Protein AF-A0A7R8ZWS3-F1 (afdb_monomer)

Structure (mmCIF, N/CA/C/O backbone):
data_AF-A0A7R8ZWS3-F1
#
_entry.id   AF-A0A7R8ZWS3-F1
#
loop_
_atom_site.group_PDB
_atom_site.id
_atom_site.type_symbol
_atom_site.label_atom_id
_atom_site.label_alt_id
_atom_site.label_comp_id
_atom_site.label_asym_id
_atom_site.label_entity_id
_atom_site.label_seq_id
_atom_site.pdbx_PDB_ins_code
_atom_site.Cartn_x
_atom_site.Cartn_y
_atom_site.Cartn_z
_atom_site.occupancy
_atom_site.B_iso_or_equiv
_atom_site.auth_seq_id
_atom_site.auth_comp_id
_atom_site.auth_asym_id
_atom_site.auth_atom_id
_atom_site.pdbx_PDB_model_num
ATOM 1 N N . MET A 1 1 ? 0.368 11.973 -21.668 1.00 50.09 1 MET A N 1
ATOM 2 C CA . MET A 1 1 ? 0.189 11.637 -20.238 1.00 50.09 1 MET A CA 1
ATOM 3 C C . MET A 1 1 ? -1.098 10.841 -20.102 1.00 50.09 1 MET A C 1
ATOM 5 O O . MET A 1 1 ? -2.027 11.146 -20.844 1.00 50.09 1 MET A O 1
ATOM 9 N N . PRO A 1 2 ? -1.171 9.817 -19.239 1.00 58.19 2 PRO A N 1
ATOM 10 C CA . PRO A 1 2 ? -2.436 9.137 -18.980 1.00 58.19 2 PRO A CA 1
ATOM 11 C C . PRO A 1 2 ? -3.452 10.160 -18.465 1.00 58.19 2 PRO A C 1
ATOM 13 O O . PRO A 1 2 ? -3.129 10.958 -17.585 1.00 58.19 2 PRO A O 1
ATOM 16 N N . ASN A 1 3 ? -4.660 10.167 -19.027 1.00 71.62 3 ASN A N 1
ATOM 17 C CA . ASN A 1 3 ? -5.718 11.053 -18.556 1.00 71.62 3 ASN A CA 1
ATOM 18 C C . ASN A 1 3 ? -6.319 10.487 -17.262 1.00 71.62 3 ASN A C 1
ATOM 20 O O . ASN A 1 3 ? -7.278 9.711 -17.294 1.00 71.62 3 ASN A O 1
ATOM 24 N N . TYR A 1 4 ? -5.689 10.823 -16.136 1.00 75.44 4 TYR A N 1
ATOM 25 C CA . TYR A 1 4 ? -6.196 10.490 -14.810 1.00 75.44 4 TYR A CA 1
ATOM 26 C C . TYR A 1 4 ? -7.281 11.460 -14.355 1.00 75.44 4 TYR A C 1
ATOM 28 O O . TYR A 1 4 ? -8.230 11.008 -13.728 1.00 75.44 4 TYR A O 1
ATOM 36 N N . GLN A 1 5 ? -7.167 12.749 -14.697 1.00 66.38 5 GLN A N 1
ATOM 37 C CA . GLN A 1 5 ? -8.027 13.821 -14.182 1.00 66.38 5 GLN A CA 1
ATOM 38 C C . GLN A 1 5 ? -9.518 13.533 -14.394 1.00 66.38 5 GLN A C 1
ATOM 40 O O . GLN A 1 5 ? -10.285 13.621 -13.442 1.00 66.38 5 GLN A O 1
ATOM 45 N N . ASP A 1 6 ? -9.905 13.055 -15.578 1.00 76.12 6 ASP A N 1
ATOM 46 C CA . ASP A 1 6 ? -11.312 12.754 -15.887 1.00 76.12 6 ASP A CA 1
ATOM 47 C C . ASP A 1 6 ? -11.820 11.433 -15.272 1.00 76.12 6 ASP A C 1
ATOM 49 O O . ASP A 1 6 ? -12.979 11.057 -15.447 1.00 76.12 6 ASP A O 1
ATOM 53 N N . LYS A 1 7 ? -10.949 10.679 -14.588 1.00 84.69 7 LYS A N 1
ATOM 54 C CA . LYS A 1 7 ? -11.241 9.343 -14.039 1.00 84.69 7 LYS A CA 1
ATOM 55 C C . LYS A 1 7 ? -11.056 9.239 -12.524 1.00 84.69 7 LYS A C 1
ATOM 57 O O . LYS A 1 7 ? -11.367 8.182 -11.965 1.00 84.69 7 LYS A O 1
ATOM 62 N N . ILE A 1 8 ? -10.558 10.294 -11.871 1.00 92.44 8 ILE A N 1
ATOM 63 C CA . ILE A 1 8 ? -10.482 10.368 -10.409 1.00 92.44 8 ILE A CA 1
ATOM 64 C C . ILE A 1 8 ? -11.905 10.426 -9.846 1.00 92.44 8 ILE A C 1
ATOM 66 O O . ILE A 1 8 ? -12.720 11.230 -10.289 1.00 92.44 8 ILE A O 1
ATOM 70 N N . GLN A 1 9 ? -12.207 9.567 -8.873 1.00 94.75 9 GLN A N 1
ATOM 71 C CA . GLN A 1 9 ? -13.517 9.546 -8.207 1.00 94.75 9 GLN A CA 1
ATOM 72 C C . GLN A 1 9 ? -13.499 10.282 -6.868 1.00 94.75 9 GLN A C 1
ATOM 74 O O . GLN A 1 9 ? -14.518 10.835 -6.464 1.00 94.75 9 GLN A O 1
ATOM 79 N N . VAL A 1 10 ? -12.355 10.284 -6.181 1.00 97.00 10 VAL A N 1
ATOM 80 C CA . VAL A 1 10 ? -12.172 10.951 -4.893 1.00 97.00 10 VAL A CA 1
ATOM 81 C C . VAL A 1 10 ? -11.035 11.954 -5.014 1.00 97.00 10 VAL A C 1
ATOM 83 O O . VAL A 1 10 ? -9.883 11.581 -5.263 1.00 97.00 10 VAL A O 1
ATOM 86 N N . ALA A 1 11 ? -11.358 13.235 -4.846 1.00 95.38 11 ALA A N 1
ATOM 87 C CA . ALA A 1 11 ? -10.386 14.322 -4.907 1.00 95.38 11 ALA A CA 1
ATOM 88 C C . ALA A 1 11 ? -9.318 14.182 -3.809 1.00 95.38 11 ALA A C 1
ATOM 90 O O . ALA A 1 11 ? -9.547 13.543 -2.780 1.00 95.38 11 ALA A O 1
ATOM 91 N N . GLU A 1 12 ? -8.131 14.743 -4.039 1.00 94.88 12 GLU A N 1
ATOM 92 C CA . GLU A 1 12 ? -7.036 14.704 -3.058 1.00 94.88 12 GLU A CA 1
ATOM 93 C C . GLU A 1 12 ? -7.381 15.469 -1.773 1.00 94.88 12 GLU A C 1
ATOM 95 O O . GLU A 1 12 ? -6.976 15.056 -0.689 1.00 94.88 12 GLU A O 1
ATOM 100 N N . ASP A 1 13 ? -8.184 16.524 -1.892 1.00 95.31 13 ASP A N 1
ATOM 101 C CA . ASP A 1 13 ? -8.656 17.400 -0.821 1.00 95.31 13 ASP A CA 1
ATOM 102 C C . ASP A 1 13 ? -10.086 17.072 -0.350 1.00 95.31 13 ASP A C 1
ATOM 104 O O . ASP A 1 13 ? -10.760 17.927 0.228 1.00 95.31 13 ASP A O 1
ATOM 108 N N . ASP A 1 14 ? -10.569 15.839 -0.576 1.00 97.81 14 ASP A N 1
ATOM 109 C CA . ASP A 1 14 ? -11.919 15.435 -0.166 1.00 97.81 14 ASP A CA 1
ATOM 110 C C . ASP A 1 14 ? -12.139 15.698 1.341 1.00 97.81 14 ASP A C 1
ATOM 112 O O . ASP A 1 14 ? -11.467 15.089 2.182 1.00 97.81 14 ASP A O 1
ATOM 116 N N . PRO A 1 15 ? -13.102 16.562 1.721 1.00 97.88 15 PRO A N 1
ATOM 117 C CA . PRO A 1 15 ? -13.230 17.057 3.092 1.00 97.88 15 PRO A CA 1
ATOM 118 C C . PRO A 1 15 ? -13.659 15.982 4.098 1.00 97.88 15 PRO A C 1
ATOM 120 O O . PRO A 1 15 ? -13.609 16.214 5.309 1.00 97.88 15 PRO A O 1
ATOM 123 N N . ARG A 1 16 ? -14.098 14.812 3.615 1.00 98.31 16 ARG A N 1
ATOM 124 C CA . ARG A 1 16 ? -14.495 13.664 4.442 1.00 98.31 16 ARG A CA 1
ATOM 125 C C . ARG A 1 16 ? -13.299 12.841 4.913 1.00 98.31 16 ARG A C 1
ATOM 127 O O . ARG A 1 16 ? -13.467 11.981 5.779 1.00 98.31 16 ARG A O 1
ATOM 134 N N . LEU A 1 17 ? -12.116 13.066 4.345 1.00 98.62 17 LEU A N 1
ATOM 135 C CA . LEU A 1 17 ? -10.916 12.286 4.609 1.00 98.62 17 LEU A CA 1
ATOM 136 C C . LEU A 1 17 ? -9.834 13.124 5.290 1.00 98.62 17 LEU A C 1
ATOM 138 O O . LEU A 1 17 ? -9.676 14.313 5.027 1.00 98.62 17 LEU A O 1
ATOM 142 N N . THR A 1 18 ? -9.030 12.458 6.109 1.00 98.19 18 THR A N 1
ATOM 143 C CA . THR A 1 18 ? -7.661 12.884 6.396 1.00 98.19 18 THR A CA 1
ATOM 144 C C . THR A 1 18 ? -6.749 12.062 5.497 1.00 98.19 18 THR A C 1
ATOM 146 O O . THR A 1 18 ? -6.743 10.833 5.594 1.00 98.19 18 THR A O 1
ATOM 149 N N . THR A 1 19 ? -6.016 12.730 4.605 1.00 98.44 19 THR A N 1
ATOM 150 C CA . THR A 1 19 ? -5.026 12.104 3.722 1.00 98.44 19 THR A CA 1
ATOM 151 C C . THR A 1 19 ? -3.684 12.790 3.908 1.00 98.44 19 THR A C 1
ATOM 153 O O . THR A 1 19 ? -3.595 14.011 3.807 1.00 98.44 19 THR A O 1
ATOM 156 N N . GLU A 1 20 ? -2.645 12.007 4.167 1.00 98.12 20 GLU A N 1
ATOM 157 C CA . GLU A 1 20 ? -1.289 12.503 4.381 1.00 98.12 20 GLU A CA 1
ATOM 158 C C . GLU A 1 20 ? -0.246 11.576 3.756 1.00 98.12 20 GLU A C 1
ATOM 160 O O . GLU A 1 20 ? -0.511 10.411 3.444 1.00 98.12 20 GLU A O 1
ATOM 165 N N . THR A 1 21 ? 0.962 12.100 3.580 1.00 98.56 21 THR A N 1
ATOM 166 C CA . THR A 1 21 ? 2.130 11.273 3.284 1.00 98.56 21 THR A CA 1
ATOM 167 C C . THR A 1 21 ? 2.701 10.768 4.599 1.00 98.56 21 THR A C 1
ATOM 169 O O . THR A 1 21 ? 3.028 11.561 5.478 1.00 98.56 21 THR A O 1
ATOM 172 N N . THR A 1 22 ? 2.873 9.457 4.709 1.00 98.62 22 THR A N 1
ATOM 173 C CA . THR A 1 22 ? 3.576 8.815 5.821 1.00 98.62 22 THR A CA 1
ATOM 174 C C . THR A 1 22 ? 4.815 8.081 5.319 1.00 98.62 22 THR A C 1
ATOM 176 O O . THR A 1 22 ? 4.968 7.859 4.115 1.00 98.62 22 THR A O 1
ATOM 179 N N . SER A 1 23 ? 5.689 7.677 6.236 1.00 98.62 23 SER A N 1
ATOM 180 C CA . SER A 1 23 ? 6.851 6.842 5.944 1.00 98.62 23 SER A CA 1
ATOM 181 C C . SER A 1 23 ? 7.054 5.761 6.997 1.00 98.62 23 SER A C 1
ATOM 183 O O . SER A 1 23 ? 6.753 5.967 8.173 1.00 98.62 23 SER A O 1
ATOM 185 N N . TYR A 1 24 ? 7.617 4.632 6.582 1.00 98.81 24 TYR A N 1
ATOM 186 C CA . TYR A 1 24 ? 7.965 3.523 7.464 1.00 98.81 24 TYR A CA 1
ATOM 187 C C . TYR A 1 24 ? 9.271 2.848 7.034 1.00 98.81 24 TYR A C 1
ATOM 189 O O . TYR A 1 24 ? 9.682 2.922 5.872 1.00 98.81 24 TYR A O 1
ATOM 197 N N . ASP A 1 25 ? 9.909 2.159 7.978 1.00 98.69 25 ASP A N 1
ATOM 198 C CA . ASP A 1 25 ? 11.153 1.436 7.728 1.00 98.69 25 ASP A CA 1
ATOM 199 C C . ASP A 1 25 ? 10.895 0.082 7.058 1.00 98.69 25 ASP A C 1
ATOM 201 O O . ASP A 1 25 ? 10.076 -0.724 7.504 1.00 98.69 25 ASP A O 1
ATOM 205 N N . SER A 1 26 ? 11.656 -0.186 6.002 1.00 98.69 26 SER A N 1
ATOM 206 C CA . SER A 1 26 ? 11.730 -1.446 5.269 1.00 98.69 26 SER A CA 1
ATOM 207 C C . SER A 1 26 ? 13.201 -1.869 5.115 1.00 98.69 26 SER A C 1
ATOM 209 O O . SER A 1 26 ? 13.803 -1.738 4.042 1.00 98.69 26 SER A O 1
ATOM 211 N N . PRO A 1 27 ? 13.831 -2.388 6.184 1.00 98.00 27 PRO A N 1
ATOM 212 C CA . PRO A 1 27 ? 15.264 -2.693 6.186 1.00 98.00 27 PRO A CA 1
ATOM 213 C C . PRO A 1 27 ? 15.654 -3.830 5.229 1.00 98.00 27 PRO A C 1
ATOM 215 O O . PRO A 1 27 ? 16.810 -3.930 4.827 1.00 98.00 27 PRO A O 1
ATOM 218 N N . LYS A 1 28 ? 14.701 -4.695 4.858 1.00 98.12 28 LYS A N 1
ATOM 219 C CA . LYS A 1 28 ? 14.905 -5.783 3.886 1.00 98.12 28 LYS A CA 1
ATOM 220 C C . LYS A 1 28 ? 14.611 -5.367 2.441 1.00 98.12 28 LYS A C 1
ATOM 222 O O . LYS A 1 28 ? 14.936 -6.116 1.521 1.00 98.12 28 LYS A O 1
ATOM 227 N N . GLY A 1 29 ? 14.008 -4.196 2.246 1.00 98.25 29 GLY A N 1
ATOM 228 C CA . GLY A 1 29 ? 13.645 -3.665 0.941 1.00 98.25 29 GLY A CA 1
ATOM 229 C C . GLY A 1 29 ? 14.414 -2.388 0.607 1.00 98.25 29 GLY A C 1
ATOM 230 O O . GLY A 1 29 ? 15.642 -2.400 0.502 1.00 98.25 29 GLY A O 1
ATOM 231 N N . GLY A 1 30 ? 13.688 -1.297 0.385 1.00 97.06 30 GLY A N 1
ATOM 232 C CA . GLY A 1 30 ? 14.196 0.006 -0.040 1.00 97.06 30 GLY A CA 1
ATOM 233 C C . GLY A 1 30 ? 14.693 0.934 1.072 1.00 97.06 30 GLY A C 1
ATOM 234 O O . GLY A 1 30 ? 14.953 2.099 0.784 1.00 97.06 30 GLY A O 1
ATOM 235 N N . GLY A 1 31 ? 14.822 0.462 2.315 1.00 98.12 31 GLY A N 1
ATOM 236 C CA . GLY A 1 31 ? 15.287 1.265 3.450 1.00 98.12 31 GLY A CA 1
ATOM 237 C C . GLY A 1 31 ? 14.142 2.006 4.130 1.00 98.12 31 GLY A C 1
ATOM 238 O O . GLY A 1 31 ? 13.619 1.516 5.123 1.00 98.12 31 GLY A O 1
ATOM 239 N N . THR A 1 32 ? 13.717 3.142 3.580 1.00 98.44 32 THR A N 1
ATOM 240 C CA . THR A 1 32 ? 12.553 3.902 4.064 1.00 98.44 32 THR A CA 1
ATOM 241 C C . THR A 1 32 ? 11.573 4.090 2.918 1.00 98.44 32 THR A C 1
ATOM 243 O O . THR A 1 32 ? 11.947 4.551 1.837 1.00 98.44 32 THR A O 1
ATOM 246 N N . ILE A 1 33 ? 10.317 3.720 3.151 1.00 98.81 33 ILE A N 1
ATOM 247 C CA . ILE A 1 33 ? 9.261 3.766 2.144 1.00 98.81 33 ILE A CA 1
ATOM 248 C C . ILE A 1 33 ? 8.241 4.818 2.536 1.00 98.81 33 ILE A C 1
ATOM 250 O O . ILE A 1 33 ? 7.736 4.803 3.656 1.00 98.81 33 ILE A O 1
ATOM 254 N N . SER A 1 34 ? 7.940 5.715 1.603 1.00 98.75 34 SER A N 1
ATOM 255 C CA . SER A 1 34 ? 6.859 6.686 1.739 1.00 98.75 34 SER A CA 1
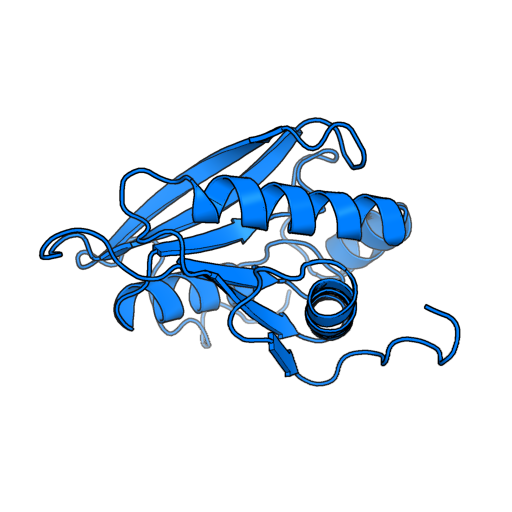ATOM 256 C C . SER A 1 34 ? 5.584 6.136 1.109 1.00 98.75 34 SER A C 1
ATOM 258 O O . SER A 1 34 ? 5.625 5.328 0.182 1.00 98.75 34 SER A O 1
ATOM 260 N N . GLY A 1 35 ? 4.433 6.587 1.587 1.00 98.69 35 GLY A N 1
ATOM 261 C CA . GLY A 1 35 ? 3.144 6.200 1.031 1.00 98.69 35 GLY A CA 1
ATOM 262 C C . GLY A 1 35 ? 2.037 7.161 1.418 1.00 98.69 35 GLY A C 1
ATOM 263 O O . GLY A 1 35 ? 2.185 7.965 2.337 1.00 98.69 35 GLY A O 1
ATOM 264 N N . GLN A 1 36 ? 0.909 7.053 0.723 1.00 98.88 36 GLN A N 1
ATOM 265 C CA . GLN A 1 36 ? -0.301 7.782 1.080 1.00 98.88 36 GLN A CA 1
ATOM 266 C C . GLN A 1 36 ? -1.059 7.024 2.170 1.00 98.88 36 GLN A C 1
ATOM 268 O O . GLN A 1 36 ? -1.446 5.873 1.962 1.00 98.88 36 GLN A O 1
ATOM 273 N N . LEU A 1 37 ? -1.299 7.681 3.301 1.00 98.88 37 LEU A N 1
ATOM 274 C CA . LEU A 1 37 ? -2.182 7.215 4.361 1.00 98.88 37 LEU A CA 1
ATOM 275 C C . LEU A 1 37 ? -3.487 8.011 4.296 1.00 98.88 37 LEU A C 1
ATOM 277 O O . LEU A 1 37 ? -3.471 9.236 4.388 1.00 98.88 37 LEU A O 1
ATOM 281 N N . SER A 1 38 ? -4.612 7.319 4.143 1.00 98.81 38 SER A N 1
ATOM 282 C CA . SER A 1 38 ? -5.941 7.930 4.066 1.00 98.81 38 SER A CA 1
ATOM 283 C C . SER A 1 38 ? -6.895 7.258 5.042 1.00 98.81 38 SER A C 1
ATOM 285 O O . SER A 1 38 ? -6.926 6.033 5.155 1.00 98.81 38 SER A O 1
ATOM 287 N N . MET A 1 39 ? -7.716 8.046 5.726 1.00 98.31 39 MET A N 1
ATOM 288 C CA . MET A 1 39 ? -8.745 7.542 6.638 1.00 98.31 39 MET A CA 1
ATOM 2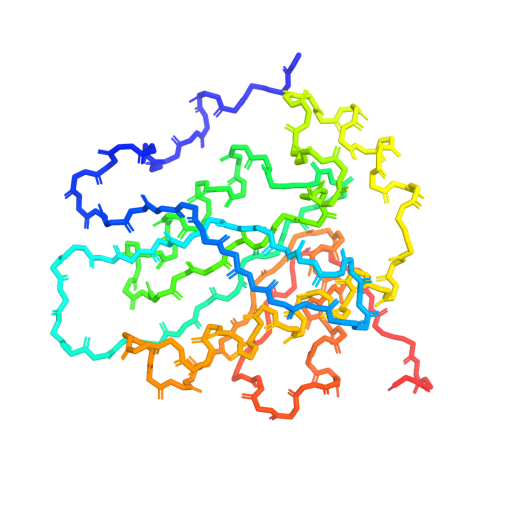89 C C . MET A 1 39 ? -9.928 8.514 6.735 1.00 98.31 39 MET A C 1
ATOM 291 O O . MET A 1 39 ? -9.739 9.713 6.514 1.00 98.31 39 MET A O 1
ATOM 295 N N . PRO A 1 40 ? -11.141 8.043 7.083 1.00 98.38 40 PRO A N 1
ATOM 296 C CA . PRO A 1 40 ? -12.259 8.927 7.393 1.00 98.38 40 PRO A CA 1
ATOM 297 C C . PRO A 1 40 ? -11.885 9.931 8.480 1.00 98.38 40 PRO A C 1
ATOM 299 O O . PRO A 1 40 ? -11.306 9.556 9.505 1.00 98.38 40 PRO A O 1
ATOM 302 N N . LYS A 1 41 ? -12.241 11.197 8.260 1.00 96.81 41 LYS A N 1
ATOM 303 C CA . LYS A 1 41 ? -12.078 12.259 9.255 1.00 96.81 41 LYS A CA 1
ATOM 304 C C . LYS A 1 41 ? -12.989 12.015 10.457 1.00 96.81 41 LYS A C 1
ATOM 306 O O . LYS A 1 41 ? -12.544 12.086 11.597 1.00 96.81 41 LYS A O 1
ATOM 311 N N . GLU A 1 42 ? -14.231 11.632 10.175 1.00 94.31 42 GLU A N 1
ATOM 312 C CA . GLU A 1 42 ? -15.203 11.191 11.171 1.00 94.31 42 GLU A CA 1
ATOM 313 C C . GLU A 1 42 ? -15.183 9.660 11.268 1.00 94.31 42 GLU A C 1
ATOM 315 O O . GLU A 1 42 ? -15.560 8.962 10.324 1.00 94.31 42 GLU A O 1
ATOM 320 N N . LYS A 1 43 ? -14.733 9.123 12.407 1.00 92.94 43 LYS A N 1
ATOM 321 C CA . LYS A 1 43 ? -14.710 7.679 12.689 1.00 92.94 43 LYS A CA 1
ATOM 322 C C . LYS A 1 43 ? -14.974 7.402 14.165 1.00 92.94 43 LYS A C 1
ATOM 324 O O . LYS A 1 43 ? -14.498 8.128 15.036 1.00 92.94 43 LYS A O 1
ATOM 329 N N . SER A 1 44 ? -15.702 6.325 14.458 1.00 89.56 44 SER A N 1
ATOM 330 C CA . SER A 1 44 ? -15.901 5.838 15.823 1.00 89.56 44 SER A CA 1
ATOM 331 C C . SER A 1 44 ? -14.916 4.709 16.131 1.00 89.56 44 SER A C 1
ATOM 333 O O . SER A 1 44 ? -15.090 3.559 15.734 1.00 89.56 44 SER A O 1
ATOM 335 N N . GLY A 1 45 ? -13.857 5.043 16.868 1.00 95.56 45 GLY A N 1
ATOM 336 C CA . GLY A 1 45 ? -12.836 4.077 17.267 1.00 95.56 45 GLY A CA 1
ATOM 337 C C . GLY A 1 45 ? -11.925 3.633 16.118 1.00 95.56 45 GLY A C 1
ATOM 338 O O . GLY A 1 45 ? -11.712 4.354 15.145 1.00 95.56 45 GLY A O 1
ATOM 339 N N . LYS A 1 46 ? -11.336 2.443 16.276 1.00 98.31 46 LYS A N 1
ATOM 340 C CA . LYS A 1 46 ? -10.362 1.880 15.334 1.00 98.31 46 LYS A CA 1
ATOM 341 C C . LYS A 1 46 ? -11.061 1.216 14.148 1.00 98.31 46 LYS A C 1
ATOM 343 O O . LYS A 1 46 ? -12.054 0.516 14.333 1.00 98.31 46 LYS A O 1
ATOM 348 N N . LEU A 1 47 ? -10.485 1.345 12.956 1.00 98.69 47 LEU A N 1
ATOM 349 C CA . LEU A 1 47 ? -10.995 0.762 11.712 1.00 98.69 47 LEU A CA 1
ATOM 350 C C . LEU A 1 47 ? -10.114 -0.407 11.232 1.00 98.69 47 LEU A C 1
ATOM 352 O O . LEU A 1 47 ? -8.940 -0.497 11.597 1.00 98.69 47 LEU A O 1
ATOM 356 N N . PRO A 1 48 ? -10.634 -1.360 10.443 1.00 98.69 48 PRO A N 1
ATOM 357 C CA . PRO A 1 48 ? -9.782 -2.290 9.703 1.00 98.69 48 PRO A CA 1
ATOM 358 C C . PRO A 1 48 ? -8.887 -1.546 8.700 1.00 98.69 48 PRO A C 1
ATOM 360 O O . PRO A 1 48 ? -9.220 -0.455 8.236 1.00 98.69 48 PRO A O 1
ATOM 363 N N . GLY A 1 49 ? -7.743 -2.141 8.371 1.00 98.81 49 GLY A N 1
ATOM 364 C CA . GLY A 1 49 ? -6.782 -1.581 7.427 1.00 98.81 49 GLY A CA 1
ATOM 365 C C . GLY A 1 49 ? -6.865 -2.206 6.034 1.00 98.81 49 GLY A C 1
ATOM 366 O O . GLY A 1 49 ? -7.128 -3.405 5.905 1.00 98.81 49 GLY A O 1
ATOM 367 N N . ILE A 1 50 ? -6.579 -1.415 4.999 1.00 98.88 50 ILE A N 1
ATOM 368 C CA . ILE A 1 50 ? -6.361 -1.899 3.630 1.00 98.88 50 ILE A CA 1
ATOM 369 C C . ILE A 1 50 ? -5.013 -1.401 3.115 1.00 98.88 50 ILE A C 1
ATOM 371 O O . ILE A 1 50 ? -4.752 -0.201 3.087 1.00 98.88 50 ILE A O 1
ATOM 375 N N . LEU A 1 51 ? -4.164 -2.332 2.685 1.00 98.88 51 LEU A N 1
ATOM 376 C CA . LEU A 1 51 ? -2.970 -2.021 1.909 1.00 98.88 51 LEU A CA 1
ATOM 377 C C . LEU A 1 51 ? -3.339 -1.997 0.419 1.00 98.88 51 LEU A C 1
ATOM 379 O O . LEU A 1 51 ? -3.782 -3.015 -0.118 1.00 98.88 51 LEU A O 1
ATOM 383 N N . VAL A 1 52 ? -3.162 -0.858 -0.246 1.00 98.88 52 VAL A N 1
ATOM 384 C CA . VAL A 1 52 ? -3.440 -0.688 -1.678 1.00 98.88 52 VAL A CA 1
ATOM 385 C C . VAL A 1 52 ? -2.126 -0.701 -2.447 1.00 98.88 52 VAL A C 1
ATOM 387 O O . VAL A 1 52 ? -1.280 0.176 -2.280 1.00 98.88 52 VAL A O 1
ATOM 390 N N . VAL A 1 53 ? -1.946 -1.704 -3.302 1.00 98.81 53 VAL A N 1
ATOM 391 C CA . VAL A 1 53 ? -0.694 -1.923 -4.027 1.00 98.81 53 VAL A CA 1
ATOM 392 C C . VAL A 1 53 ? -0.820 -1.471 -5.477 1.00 98.81 53 VAL A C 1
ATOM 394 O O . VAL A 1 53 ? -1.685 -1.940 -6.223 1.00 98.81 53 VAL A O 1
ATOM 397 N N . HIS A 1 54 ? 0.074 -0.569 -5.878 1.00 98.62 54 HIS A N 1
ATOM 398 C CA . HIS A 1 54 ? 0.091 0.005 -7.217 1.00 98.62 54 HIS A CA 1
ATOM 399 C C . HIS A 1 54 ? 0.512 -0.988 -8.310 1.00 98.62 54 HIS A C 1
ATOM 401 O O . HIS A 1 54 ? 0.965 -2.105 -8.059 1.00 98.62 54 HIS A O 1
ATOM 407 N N . GLU A 1 55 ? 0.388 -0.550 -9.560 1.00 98.19 55 GLU A N 1
ATOM 408 C CA . GLU A 1 55 ? 0.834 -1.294 -10.737 1.00 98.19 55 GLU A CA 1
ATOM 409 C C . GLU A 1 55 ? 2.366 -1.199 -10.932 1.00 98.19 55 GLU A C 1
ATOM 411 O O . GLU A 1 55 ? 3.126 -0.987 -9.997 1.00 98.19 55 GLU A O 1
ATOM 416 N N . ASN A 1 56 ? 2.883 -1.386 -12.143 1.00 97.38 56 ASN A N 1
ATOM 417 C CA . ASN A 1 56 ? 4.324 -1.391 -12.426 1.00 97.38 56 ASN A CA 1
ATOM 418 C C . ASN A 1 56 ? 4.947 0.007 -12.624 1.00 97.38 56 ASN A C 1
ATOM 420 O O . ASN A 1 56 ? 5.860 0.142 -13.436 1.00 97.38 56 ASN A O 1
ATOM 424 N N . ARG A 1 57 ? 4.413 1.046 -11.972 1.00 97.25 57 ARG A N 1
ATOM 425 C CA . ARG A 1 57 ? 4.829 2.443 -12.186 1.00 97.25 57 ARG A CA 1
ATOM 426 C C . ARG A 1 57 ? 4.682 3.357 -10.968 1.00 97.25 57 ARG A C 1
ATOM 428 O O . ARG A 1 57 ? 4.419 4.538 -11.143 1.00 97.25 57 ARG A O 1
ATOM 435 N N . GLY A 1 58 ? 4.851 2.821 -9.763 1.00 97.56 58 GLY A N 1
ATOM 436 C CA . GLY A 1 58 ? 4.791 3.590 -8.514 1.00 97.56 58 GLY A CA 1
ATOM 437 C C . GLY A 1 58 ? 3.394 4.087 -8.130 1.00 97.56 58 GLY A C 1
ATOM 438 O O . GLY A 1 58 ? 2.386 3.756 -8.766 1.00 97.56 58 GLY A O 1
ATOM 439 N N . LEU A 1 59 ? 3.344 4.899 -7.072 1.00 98.25 59 LEU A N 1
ATOM 440 C CA . LEU A 1 59 ? 2.117 5.513 -6.555 1.00 98.25 59 LEU A CA 1
ATOM 441 C C . LEU A 1 59 ? 1.672 6.698 -7.426 1.00 98.25 59 LEU A C 1
ATOM 443 O O . LEU A 1 59 ? 1.953 7.860 -7.146 1.00 98.25 59 LEU A O 1
ATOM 447 N N . ASN A 1 60 ? 0.965 6.395 -8.508 1.00 96.81 60 ASN A N 1
ATOM 448 C CA . ASN A 1 60 ? 0.389 7.405 -9.394 1.00 96.81 60 ASN A CA 1
ATOM 449 C C . ASN A 1 60 ? -0.988 7.915 -8.890 1.00 96.81 60 ASN A C 1
ATOM 451 O O . ASN A 1 60 ? -1.565 7.337 -7.960 1.00 96.81 60 ASN A O 1
ATOM 455 N N . PRO A 1 61 ? -1.572 8.956 -9.524 1.00 96.88 61 PRO A N 1
ATOM 456 C CA . PRO A 1 61 ? -2.854 9.524 -9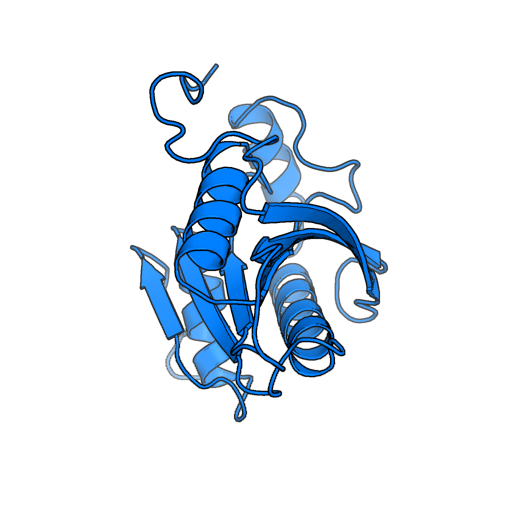.093 1.00 96.88 61 PRO A CA 1
ATOM 457 C C . PRO A 1 61 ? -4.020 8.529 -9.065 1.00 96.88 61 PRO A C 1
ATOM 459 O O . PRO A 1 61 ? -4.905 8.647 -8.220 1.00 96.88 61 PRO A O 1
ATOM 462 N N . HIS A 1 62 ? -4.023 7.529 -9.954 1.00 95.88 62 HIS A N 1
ATOM 463 C CA . HIS A 1 62 ? -5.059 6.497 -9.957 1.00 95.88 62 HIS A CA 1
ATOM 464 C C . HIS A 1 62 ? -5.030 5.655 -8.679 1.00 95.88 62 HIS A C 1
ATOM 466 O O . HIS A 1 62 ? -6.074 5.451 -8.063 1.00 95.88 62 HIS A O 1
ATOM 472 N N . ILE A 1 63 ? -3.855 5.183 -8.260 1.00 98.12 63 ILE A N 1
ATOM 473 C CA . ILE A 1 63 ? -3.749 4.345 -7.061 1.00 98.12 63 ILE A CA 1
ATOM 474 C C . ILE A 1 63 ? -3.963 5.165 -5.791 1.00 98.12 63 ILE A C 1
ATOM 476 O O . ILE A 1 63 ? -4.615 4.684 -4.867 1.00 98.12 63 ILE A O 1
ATOM 480 N N . ALA A 1 64 ? -3.508 6.419 -5.772 1.00 98.25 64 ALA A N 1
ATOM 481 C CA . ALA A 1 64 ? -3.833 7.346 -4.695 1.00 98.25 64 ALA A CA 1
ATOM 482 C C . ALA A 1 64 ? -5.363 7.512 -4.541 1.00 98.25 64 ALA A C 1
ATOM 484 O O . ALA A 1 64 ? -5.909 7.426 -3.445 1.00 98.25 64 ALA A O 1
ATOM 485 N N . ASP A 1 65 ? -6.095 7.669 -5.647 1.00 98.50 65 ASP A N 1
ATOM 486 C CA . ASP A 1 65 ? -7.562 7.697 -5.623 1.00 98.50 65 ASP A CA 1
ATOM 487 C C . ASP A 1 65 ? -8.163 6.388 -5.091 1.00 98.50 65 ASP A C 1
ATOM 489 O O . ASP A 1 65 ? -9.038 6.426 -4.232 1.00 98.50 65 ASP A O 1
ATOM 493 N N . VAL A 1 66 ? -7.650 5.218 -5.485 1.00 98.56 66 VAL A N 1
ATOM 494 C CA . VAL A 1 66 ? -8.097 3.938 -4.900 1.00 98.56 66 VAL A CA 1
ATOM 495 C C . VAL A 1 66 ? -7.864 3.886 -3.382 1.00 98.56 66 VAL A C 1
ATOM 497 O O . VAL A 1 66 ? -8.751 3.434 -2.655 1.00 98.56 66 VAL A O 1
ATOM 500 N N . GLY A 1 67 ? -6.734 4.398 -2.889 1.00 98.75 67 GLY A N 1
ATOM 501 C CA . GLY A 1 67 ? -6.466 4.543 -1.455 1.00 98.75 67 GLY A CA 1
ATOM 502 C C . GLY A 1 67 ? -7.511 5.405 -0.740 1.00 98.75 67 GLY A C 1
ATOM 503 O O . GLY A 1 67 ? -8.046 5.020 0.302 1.00 98.75 67 GLY A O 1
ATOM 504 N N . ARG A 1 68 ? -7.892 6.535 -1.340 1.00 98.81 68 ARG A N 1
ATOM 505 C CA . ARG A 1 68 ? -8.955 7.402 -0.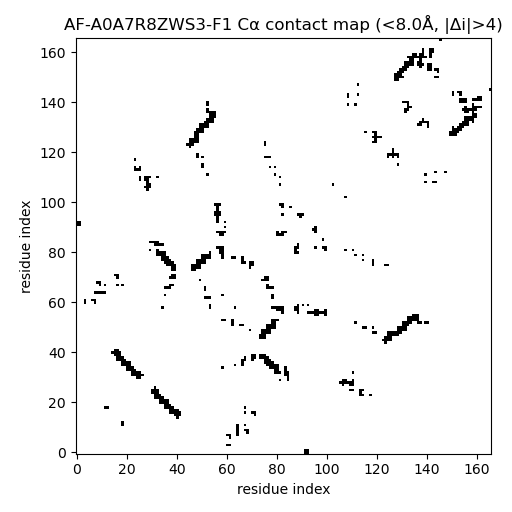807 1.00 98.81 68 ARG A CA 1
ATOM 506 C C . ARG A 1 68 ? -10.342 6.762 -0.879 1.00 98.81 68 ARG A C 1
ATOM 508 O O . ARG A 1 68 ? -11.127 6.902 0.058 1.00 98.81 68 ARG A O 1
ATOM 515 N N . ARG A 1 69 ? -10.649 6.002 -1.933 1.00 98.75 69 ARG A N 1
ATOM 516 C CA . ARG A 1 69 ? -11.894 5.216 -2.028 1.00 98.75 69 ARG A CA 1
ATOM 517 C C . ARG A 1 69 ? -11.978 4.166 -0.920 1.00 98.75 69 ARG A C 1
ATOM 519 O O . ARG A 1 69 ? -13.035 4.021 -0.312 1.00 98.75 69 ARG A O 1
ATOM 526 N N . ALA A 1 70 ? -10.877 3.472 -0.625 1.00 98.69 70 ALA A N 1
ATOM 527 C CA . ALA A 1 70 ? -10.815 2.536 0.497 1.00 98.69 70 ALA A CA 1
ATOM 528 C C . ALA A 1 70 ? -11.049 3.258 1.832 1.00 98.69 70 ALA A C 1
ATOM 530 O O . ALA A 1 70 ? -11.815 2.777 2.663 1.00 98.69 70 ALA A O 1
ATOM 531 N N . ALA A 1 71 ? -10.480 4.451 2.012 1.00 98.69 71 ALA A N 1
ATOM 532 C CA . ALA A 1 71 ? -10.751 5.258 3.195 1.00 98.69 71 ALA A CA 1
ATOM 533 C C . ALA A 1 71 ? -12.241 5.620 3.324 1.00 98.69 71 ALA A C 1
ATOM 535 O O . ALA A 1 71 ? -12.837 5.349 4.363 1.00 98.69 71 ALA A O 1
ATOM 536 N N . LEU A 1 72 ? -12.885 6.125 2.263 1.00 98.50 72 LEU A N 1
ATOM 537 C CA . LEU A 1 72 ? -14.329 6.424 2.266 1.00 98.50 72 LEU A CA 1
ATOM 538 C C . LEU A 1 72 ? -15.208 5.193 2.523 1.00 98.50 72 LEU A C 1
ATOM 540 O O . LEU A 1 72 ? -16.319 5.334 3.029 1.00 98.50 72 LEU A O 1
ATOM 544 N N . ALA A 1 73 ? -14.718 3.996 2.202 1.00 98.25 73 ALA A N 1
ATOM 545 C CA . ALA A 1 73 ? -15.394 2.738 2.497 1.00 98.25 73 ALA A CA 1
ATOM 546 C C . ALA A 1 73 ? -15.248 2.280 3.966 1.00 98.25 73 ALA A C 1
ATOM 548 O O . ALA A 1 73 ? -15.754 1.215 4.316 1.00 98.25 73 ALA A O 1
ATOM 549 N N . GLY A 1 74 ? -14.590 3.063 4.831 1.00 98.12 74 GLY A N 1
ATOM 550 C CA . GLY A 1 74 ? -14.502 2.803 6.272 1.00 98.12 74 GLY A CA 1
ATOM 551 C C . GLY A 1 74 ? -13.224 2.095 6.725 1.00 98.12 74 GLY A C 1
ATOM 552 O O . GLY A 1 74 ? -13.249 1.377 7.725 1.00 98.12 74 GLY A O 1
ATOM 553 N N . PHE A 1 75 ? -12.109 2.290 6.016 1.00 98.75 75 PHE A N 1
ATOM 554 C CA . PHE A 1 75 ? -10.818 1.670 6.334 1.00 98.75 75 PHE A CA 1
ATOM 555 C C . PHE A 1 75 ? -9.734 2.711 6.648 1.00 98.75 75 PHE A C 1
ATOM 557 O O . PHE A 1 75 ? -9.784 3.842 6.168 1.00 98.75 75 PHE A O 1
ATOM 564 N N . VAL A 1 76 ? -8.706 2.316 7.409 1.00 98.81 76 VAL A N 1
ATOM 565 C CA . VAL A 1 76 ? -7.401 2.999 7.345 1.00 98.81 76 VAL A CA 1
ATOM 566 C C . VAL A 1 76 ? -6.665 2.447 6.128 1.00 98.81 76 VAL A C 1
ATOM 568 O O . VAL A 1 76 ? -6.297 1.273 6.101 1.00 98.81 76 VAL A O 1
ATOM 571 N N . SER A 1 77 ? -6.478 3.262 5.099 1.00 98.88 77 SER A N 1
ATOM 572 C CA . SER A 1 77 ? -5.840 2.839 3.856 1.00 98.88 77 SER A CA 1
ATOM 573 C C . SER A 1 77 ? -4.394 3.307 3.795 1.00 98.88 77 SER A C 1
ATOM 575 O O . SER A 1 77 ? -4.136 4.496 3.954 1.00 98.88 77 SER A O 1
ATOM 577 N N . LEU A 1 78 ? -3.466 2.399 3.493 1.00 98.94 78 LEU A N 1
ATOM 578 C CA . LEU A 1 78 ? -2.080 2.728 3.162 1.00 98.94 78 LEU A CA 1
ATOM 579 C C . LEU A 1 78 ? -1.793 2.328 1.716 1.00 98.94 78 LEU A C 1
ATOM 581 O O . LEU A 1 78 ? -1.988 1.173 1.346 1.00 98.94 78 LEU A O 1
ATOM 585 N N . SER A 1 79 ? -1.268 3.262 0.930 1.00 98.88 79 SER A 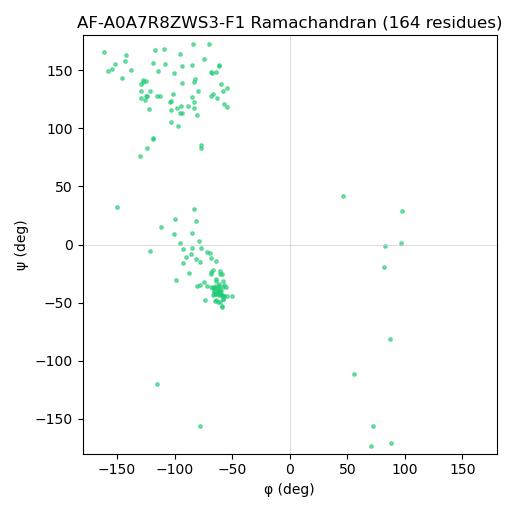N 1
ATOM 586 C CA . SER A 1 79 ? -0.805 3.024 -0.439 1.00 98.88 79 SER A CA 1
ATOM 587 C C . SER A 1 79 ? 0.695 3.325 -0.515 1.00 98.88 79 SER A C 1
ATOM 589 O O . SER A 1 79 ? 1.058 4.488 -0.702 1.00 98.88 79 SER A O 1
ATOM 591 N N . PRO A 1 80 ? 1.587 2.338 -0.297 1.00 98.81 80 PRO A N 1
ATOM 592 C CA . PRO A 1 80 ? 3.028 2.569 -0.366 1.00 98.81 80 PRO A CA 1
ATOM 593 C C . PRO A 1 80 ? 3.498 2.887 -1.782 1.00 98.81 80 PRO A C 1
ATOM 595 O O . PRO A 1 80 ? 2.960 2.337 -2.741 1.00 98.81 80 PRO A O 1
ATOM 598 N N . ASP A 1 81 ? 4.530 3.717 -1.909 1.00 98.56 81 ASP A N 1
ATOM 599 C CA . ASP A 1 81 ? 5.191 4.012 -3.177 1.00 98.56 81 ASP A CA 1
ATOM 600 C C . ASP A 1 81 ? 6.520 3.255 -3.284 1.00 98.56 81 ASP A C 1
ATOM 602 O O . ASP A 1 81 ? 7.523 3.634 -2.679 1.00 98.56 81 ASP A O 1
ATOM 606 N N . ALA A 1 82 ? 6.564 2.199 -4.100 1.00 98.38 82 ALA A N 1
ATOM 607 C CA . ALA A 1 82 ? 7.794 1.435 -4.316 1.00 98.38 82 ALA A CA 1
ATOM 608 C C . ALA A 1 82 ? 8.908 2.255 -4.996 1.00 98.38 82 ALA A C 1
ATOM 610 O O . ALA A 1 82 ? 10.067 1.829 -5.002 1.00 98.38 82 ALA A O 1
ATOM 611 N N . LEU A 1 83 ? 8.576 3.420 -5.567 1.00 98.62 83 LEU A N 1
ATOM 612 C CA . LEU A 1 83 ? 9.537 4.350 -6.152 1.00 98.62 83 LEU A CA 1
ATOM 613 C C . LEU A 1 83 ? 10.017 5.416 -5.166 1.00 98.62 83 LEU A C 1
ATOM 615 O O . LEU A 1 83 ? 10.914 6.177 -5.524 1.00 98.62 83 LEU A O 1
ATOM 619 N N . SER A 1 84 ? 9.501 5.475 -3.931 1.00 98.06 84 SER A N 1
ATOM 620 C CA . SER A 1 84 ? 9.907 6.507 -2.966 1.00 98.06 84 SER A CA 1
ATOM 621 C C . SER A 1 84 ? 11.421 6.567 -2.720 1.00 98.06 84 SER A C 1
ATOM 623 O O . SER A 1 84 ? 11.942 7.680 -2.646 1.00 98.06 84 SER A O 1
ATOM 625 N N . PRO A 1 85 ? 12.187 5.450 -2.696 1.00 97.94 85 PRO A N 1
ATOM 626 C CA . PRO A 1 85 ? 13.643 5.532 -2.525 1.00 97.94 85 PRO A CA 1
ATOM 627 C C . PRO A 1 85 ? 14.379 6.086 -3.755 1.00 97.94 85 PRO A C 1
ATOM 629 O O . PRO A 1 85 ? 15.583 6.307 -3.704 1.00 97.94 85 PRO A O 1
ATOM 632 N N . MET A 1 86 ? 13.665 6.296 -4.863 1.00 97.75 86 MET A N 1
ATOM 633 C CA . MET A 1 86 ? 14.143 6.924 -6.097 1.00 97.75 86 MET A CA 1
ATOM 634 C C . MET A 1 86 ? 13.483 8.295 -6.339 1.00 97.75 86 MET A C 1
ATOM 636 O O . MET A 1 86 ? 13.548 8.816 -7.449 1.00 97.75 86 MET A O 1
ATOM 640 N N . GLY A 1 87 ? 12.831 8.878 -5.325 1.00 97.25 87 GLY A N 1
ATOM 641 C CA . GLY A 1 87 ? 12.149 10.176 -5.420 1.00 97.25 87 GLY A CA 1
ATOM 642 C C . GLY A 1 87 ? 10.641 10.108 -5.691 1.00 97.25 87 GLY A C 1
ATOM 643 O O . GLY A 1 87 ? 10.001 11.152 -5.764 1.00 97.25 87 GLY A O 1
ATOM 644 N N . GLY A 1 88 ? 10.066 8.907 -5.788 1.00 97.88 88 GLY A N 1
ATOM 645 C CA . GLY A 1 88 ? 8.630 8.676 -5.964 1.00 97.88 88 GLY A CA 1
ATOM 646 C C . GLY A 1 88 ? 8.163 8.664 -7.420 1.00 97.88 88 GLY A C 1
ATOM 647 O O . GLY A 1 88 ? 8.969 8.642 -8.354 1.00 97.88 88 GLY A O 1
ATOM 648 N N . TYR A 1 89 ? 6.844 8.640 -7.628 1.00 97.25 89 TYR A N 1
ATOM 649 C CA . TYR A 1 89 ? 6.253 8.672 -8.970 1.00 97.25 89 TYR A CA 1
ATOM 650 C C . TYR A 1 89 ? 6.706 9.917 -9.772 1.00 97.25 89 TYR A C 1
ATOM 652 O O . TYR A 1 89 ? 6.406 11.046 -9.381 1.00 97.25 89 TYR A O 1
ATOM 660 N N . PRO A 1 90 ? 7.350 9.754 -10.946 1.00 96.62 90 PRO A N 1
ATOM 661 C CA . PRO A 1 90 ? 7.999 10.851 -11.681 1.00 96.62 90 PRO A CA 1
ATOM 662 C C . PRO A 1 90 ? 7.030 11.705 -12.523 1.00 96.62 90 PRO A C 1
ATOM 664 O O . PRO A 1 90 ? 7.426 12.331 -13.505 1.00 96.62 90 PRO A O 1
ATOM 667 N N . GLY A 1 91 ? 5.731 11.675 -12.219 1.00 93.44 91 GLY A N 1
ATOM 668 C CA . GLY A 1 91 ? 4.683 12.401 -12.946 1.00 93.44 91 GLY A CA 1
ATOM 669 C C . GLY A 1 91 ? 4.190 11.721 -14.231 1.00 93.44 91 GLY A C 1
ATOM 670 O O . GLY A 1 91 ? 3.071 11.994 -14.671 1.00 93.44 91 GLY A O 1
ATOM 671 N N . THR A 1 92 ? 4.956 10.789 -14.813 1.00 94.50 92 THR A N 1
ATOM 672 C CA . THR A 1 92 ? 4.531 10.017 -15.994 1.00 94.50 92 THR A CA 1
ATOM 673 C C . THR A 1 92 ? 4.672 8.509 -15.811 1.00 94.50 92 THR A C 1
ATOM 675 O O . THR A 1 92 ? 5.650 8.004 -15.262 1.00 94.50 92 THR A O 1
ATOM 678 N N . ASP A 1 93 ? 3.695 7.783 -16.347 1.00 94.50 93 ASP A N 1
ATOM 679 C CA . ASP A 1 93 ? 3.620 6.326 -16.300 1.00 94.50 93 ASP A CA 1
ATOM 680 C C . ASP A 1 93 ? 4.796 5.630 -16.999 1.00 94.50 93 ASP A C 1
ATOM 682 O O . ASP A 1 93 ? 5.249 4.589 -16.530 1.00 94.50 93 ASP A O 1
ATOM 686 N N . ASP A 1 94 ? 5.280 6.176 -18.121 1.00 96.25 94 ASP A N 1
ATOM 687 C CA . ASP A 1 94 ? 6.425 5.618 -18.852 1.00 96.25 94 ASP A CA 1
ATOM 688 C C . ASP A 1 94 ? 7.694 5.693 -18.012 1.00 96.25 94 ASP A C 1
ATOM 690 O O . ASP A 1 94 ? 8.363 4.680 -17.810 1.00 96.25 94 ASP A O 1
ATOM 694 N N . LYS A 1 95 ? 7.969 6.864 -17.429 1.00 96.88 95 LYS A N 1
ATOM 695 C CA . LYS A 1 95 ? 9.142 7.037 -16.577 1.00 96.88 95 LYS A CA 1
ATOM 696 C C . LYS A 1 95 ? 9.038 6.213 -15.295 1.00 96.88 95 LYS A C 1
ATOM 698 O O . LYS A 1 95 ? 10.021 5.611 -14.877 1.00 96.88 95 LYS A O 1
ATOM 703 N N . GLY A 1 96 ? 7.838 6.113 -14.717 1.00 98.06 96 GLY A N 1
ATOM 704 C CA . GLY A 1 96 ? 7.577 5.240 -13.572 1.00 98.06 96 GLY A CA 1
ATOM 705 C C . GLY A 1 96 ? 7.840 3.766 -13.894 1.00 98.06 96 GLY A C 1
ATOM 706 O O . GLY A 1 96 ? 8.439 3.064 -13.083 1.00 98.06 96 GLY A O 1
ATOM 707 N N . ARG A 1 97 ? 7.459 3.298 -15.093 1.00 98.06 97 ARG A N 1
ATOM 708 C CA . ARG A 1 97 ? 7.771 1.937 -15.564 1.00 98.06 97 ARG A CA 1
ATOM 709 C C . ARG A 1 97 ? 9.265 1.700 -15.734 1.00 98.06 97 ARG A C 1
ATOM 711 O O . ARG A 1 97 ? 9.733 0.624 -15.376 1.00 98.06 97 ARG A O 1
ATOM 718 N N . GLU A 1 98 ? 9.993 2.660 -16.303 1.00 98.19 98 GLU A N 1
ATOM 719 C CA . GLU A 1 98 ? 11.455 2.583 -16.422 1.00 98.19 98 GLU A CA 1
ATOM 720 C C . GLU A 1 98 ? 12.096 2.446 -15.040 1.00 98.19 98 GLU A C 1
ATOM 722 O O . GLU A 1 98 ? 12.789 1.466 -14.788 1.00 98.19 98 GLU A O 1
ATOM 727 N N . MET A 1 99 ? 11.767 3.355 -14.117 1.00 98.38 99 MET A N 1
ATOM 728 C CA . MET A 1 99 ? 12.319 3.358 -12.760 1.00 98.38 99 MET A CA 1
ATOM 729 C C . MET A 1 99 ? 11.976 2.078 -11.992 1.00 98.38 99 MET A C 1
ATOM 731 O O . MET A 1 99 ? 12.840 1.486 -11.352 1.00 98.38 99 MET A O 1
ATOM 735 N N . GLN A 1 100 ? 10.730 1.597 -12.069 1.00 98.44 100 GLN A N 1
ATOM 736 C CA . GLN A 1 100 ? 10.340 0.400 -11.321 1.00 98.44 100 GLN A CA 1
ATOM 737 C C . GLN A 1 100 ? 11.022 -0.871 -11.845 1.00 98.44 100 GLN A C 1
ATOM 739 O O . GLN A 1 100 ? 11.205 -1.813 -11.080 1.00 98.44 100 GLN A O 1
ATOM 744 N N . ARG A 1 101 ? 11.429 -0.920 -13.121 1.00 97.88 101 ARG A N 1
ATOM 745 C CA . ARG A 1 101 ? 12.202 -2.052 -13.668 1.00 97.88 101 ARG A CA 1
ATOM 746 C C . ARG A 1 101 ? 13.616 -2.140 -13.099 1.00 97.88 101 ARG A C 1
ATOM 748 O O . ARG A 1 101 ? 14.185 -3.225 -13.107 1.00 97.88 101 ARG A O 1
ATOM 755 N N . GLU A 1 102 ? 14.168 -1.035 -12.608 1.00 98.00 102 GLU A N 1
ATOM 756 C CA . GLU A 1 102 ? 15.483 -1.000 -11.954 1.00 98.00 102 GLU A CA 1
ATOM 757 C C . GLU A 1 102 ? 15.428 -1.530 -10.511 1.00 98.00 102 GLU A C 1
ATOM 759 O O . GLU A 1 102 ? 16.456 -1.839 -9.908 1.00 98.00 102 GLU A O 1
ATOM 764 N N . ARG A 1 103 ? 14.223 -1.657 -9.942 1.00 97.94 103 ARG A N 1
ATOM 765 C CA . ARG A 1 103 ? 14.003 -2.179 -8.592 1.00 97.94 103 ARG A CA 1
ATOM 766 C C . ARG A 1 103 ? 13.974 -3.702 -8.589 1.00 97.94 103 ARG A C 1
ATOM 768 O O . ARG A 1 103 ? 13.313 -4.333 -9.411 1.00 97.94 103 ARG A O 1
ATOM 775 N N . ASP A 1 104 ? 14.588 -4.297 -7.571 1.00 98.19 104 ASP A N 1
ATOM 776 C CA . ASP A 1 104 ? 14.412 -5.723 -7.308 1.00 98.19 104 ASP A CA 1
ATOM 777 C C . ASP A 1 104 ? 12.982 -6.016 -6.827 1.00 98.19 104 ASP A C 1
ATOM 779 O O . ASP A 1 104 ? 12.469 -5.405 -5.884 1.00 98.19 104 ASP A O 1
ATOM 783 N N . ARG A 1 105 ? 12.333 -6.976 -7.487 1.00 97.00 105 ARG A N 1
ATOM 784 C CA . ARG A 1 105 ? 10.929 -7.320 -7.252 1.00 97.00 105 ARG A CA 1
ATOM 785 C C . ARG A 1 105 ? 10.679 -7.896 -5.856 1.00 97.00 105 ARG A C 1
ATOM 787 O O . ARG A 1 105 ? 9.641 -7.604 -5.266 1.00 97.00 105 ARG A O 1
ATOM 794 N N . ASN A 1 106 ? 11.609 -8.687 -5.324 1.00 97.88 106 ASN A N 1
ATOM 795 C CA . ASN A 1 106 ? 11.471 -9.303 -4.005 1.00 97.88 106 ASN A CA 1
ATOM 796 C C . ASN A 1 106 ? 11.762 -8.297 -2.886 1.00 97.88 106 ASN A C 1
ATOM 798 O O . ASN A 1 106 ? 11.068 -8.300 -1.876 1.00 97.88 106 ASN A O 1
ATOM 802 N N . LYS A 1 107 ? 12.698 -7.366 -3.090 1.00 98.50 107 LYS A N 1
ATOM 803 C CA . LYS A 1 107 ? 12.878 -6.220 -2.186 1.00 98.50 107 LYS A CA 1
ATOM 804 C C . LYS A 1 107 ? 11.630 -5.344 -2.125 1.00 98.50 107 LYS A C 1
ATOM 806 O O . LYS A 1 107 ? 11.235 -4.940 -1.038 1.00 98.50 107 LYS A O 1
ATOM 811 N N . MET A 1 108 ? 10.969 -5.109 -3.262 1.00 98.69 108 MET A N 1
ATOM 812 C CA . MET A 1 108 ? 9.673 -4.423 -3.260 1.00 98.69 108 MET A CA 1
ATOM 813 C C . MET A 1 108 ? 8.599 -5.222 -2.510 1.00 98.69 108 MET A C 1
ATOM 815 O O . MET A 1 108 ? 7.794 -4.631 -1.804 1.00 98.69 108 MET A O 1
ATOM 819 N N . LEU A 1 109 ? 8.578 -6.556 -2.598 1.00 98.75 109 LEU A N 1
ATOM 820 C CA . LEU A 1 109 ? 7.675 -7.367 -1.771 1.00 98.75 109 LEU A CA 1
ATOM 821 C C . LEU A 1 109 ? 7.920 -7.151 -0.269 1.00 98.75 109 LEU A C 1
ATOM 823 O O . LEU A 1 109 ? 6.958 -6.961 0.474 1.00 98.75 109 LEU A O 1
ATOM 827 N N . GLU A 1 110 ? 9.179 -7.109 0.170 1.00 98.81 110 GLU A N 1
ATOM 828 C CA . GLU A 1 110 ? 9.520 -6.779 1.560 1.00 98.81 110 GLU A CA 1
ATOM 829 C C . GLU A 1 110 ? 9.049 -5.365 1.952 1.00 98.81 110 GLU A C 1
ATOM 831 O O . GLU A 1 110 ? 8.550 -5.185 3.062 1.00 98.81 110 GLU A O 1
ATOM 836 N N . ASP A 1 111 ? 9.091 -4.391 1.032 1.00 98.88 111 ASP A N 1
ATOM 837 C CA . ASP A 1 111 ? 8.536 -3.042 1.242 1.00 98.88 111 ASP A CA 1
ATOM 838 C C . ASP A 1 111 ? 7.038 -3.065 1.556 1.00 98.88 111 ASP A C 1
ATOM 840 O O . ASP A 1 111 ? 6.581 -2.387 2.481 1.00 98.88 111 ASP A O 1
ATOM 844 N N . PHE A 1 112 ? 6.257 -3.870 0.834 1.00 98.81 112 PHE A N 1
ATOM 845 C CA . PHE A 1 112 ? 4.820 -3.999 1.089 1.00 98.81 112 PHE A CA 1
ATOM 846 C C . PHE A 1 112 ? 4.516 -4.825 2.346 1.00 98.81 112 PHE A C 1
ATOM 848 O O . PHE A 1 112 ? 3.562 -4.512 3.059 1.00 98.81 112 PHE A O 1
ATOM 855 N N . ILE A 1 113 ? 5.338 -5.825 2.683 1.00 98.88 113 ILE A N 1
ATOM 856 C CA . ILE A 1 113 ? 5.225 -6.563 3.954 1.00 98.88 113 ILE A CA 1
ATOM 857 C C . ILE A 1 113 ? 5.526 -5.637 5.144 1.00 98.88 113 ILE A C 1
ATOM 859 O O . ILE A 1 113 ? 4.809 -5.661 6.148 1.00 98.88 113 ILE A O 1
ATOM 863 N N . ALA A 1 114 ? 6.543 -4.781 5.041 1.00 98.88 114 ALA A N 1
ATOM 864 C CA . ALA A 1 114 ? 6.817 -3.749 6.037 1.00 98.88 114 ALA A CA 1
ATOM 865 C C . ALA A 1 114 ? 5.644 -2.758 6.153 1.00 98.88 114 ALA A C 1
ATOM 867 O O . ALA A 1 114 ? 5.200 -2.470 7.264 1.00 98.88 114 ALA A O 1
ATOM 868 N N . GLY A 1 115 ? 5.056 -2.344 5.025 1.00 98.88 115 GLY A N 1
ATOM 869 C CA . GLY A 1 115 ? 3.865 -1.489 4.995 1.00 98.88 115 GLY A CA 1
ATOM 870 C C . GLY A 1 115 ? 2.640 -2.130 5.651 1.00 98.88 115 GLY A C 1
ATOM 871 O O . GLY A 1 115 ? 1.927 -1.474 6.408 1.00 98.88 115 GLY A O 1
ATOM 872 N N . PHE A 1 116 ? 2.428 -3.433 5.447 1.00 98.88 116 PHE A N 1
ATOM 873 C CA . PHE A 1 116 ? 1.409 -4.199 6.168 1.00 98.88 116 PHE A CA 1
ATOM 874 C C . PHE A 1 116 ? 1.629 -4.146 7.682 1.00 98.88 116 PHE A C 1
ATOM 876 O O . PHE A 1 116 ? 0.684 -3.883 8.424 1.00 98.88 116 PHE A O 1
ATOM 883 N N . ASN A 1 117 ? 2.861 -4.368 8.149 1.00 98.81 117 ASN A N 1
ATOM 884 C CA . ASN A 1 117 ? 3.172 -4.336 9.578 1.00 98.81 117 ASN A CA 1
ATOM 885 C C . ASN A 1 117 ? 3.003 -2.931 10.165 1.00 98.81 117 ASN A C 1
ATOM 887 O O . ASN A 1 117 ? 2.462 -2.795 11.262 1.00 98.81 117 ASN A O 1
ATOM 891 N N . TYR A 1 118 ? 3.408 -1.893 9.435 1.00 98.88 118 TYR A N 1
ATOM 892 C CA . TYR A 1 118 ? 3.161 -0.506 9.817 1.00 98.88 118 TYR A CA 1
ATOM 893 C C . TYR A 1 118 ? 1.656 -0.237 9.964 1.00 98.88 118 TYR A C 1
ATOM 895 O O . TYR A 1 118 ? 1.200 0.177 11.029 1.00 98.88 118 TYR A O 1
ATOM 903 N N . LEU A 1 119 ? 0.860 -0.568 8.941 1.00 98.81 119 LEU A N 1
ATOM 904 C CA . LEU A 1 119 ? -0.585 -0.339 8.949 1.00 98.81 119 LEU A CA 1
ATOM 905 C C . LEU A 1 119 ? -1.297 -1.153 10.038 1.00 98.81 119 LEU A C 1
ATOM 907 O O . LEU A 1 119 ? -2.189 -0.640 10.710 1.00 98.81 119 LEU A O 1
ATOM 911 N N . LYS A 1 120 ? -0.898 -2.411 10.247 1.00 98.75 120 LYS A N 1
ATOM 912 C CA . LYS A 1 120 ? -1.437 -3.286 11.299 1.00 98.75 120 LYS A CA 1
ATOM 913 C C . LYS A 1 120 ? -1.262 -2.672 12.689 1.00 98.75 120 LYS A C 1
ATOM 915 O O . LYS A 1 120 ? -2.145 -2.819 13.528 1.00 98.75 120 LYS A O 1
ATOM 920 N N . ASN A 1 121 ? -0.146 -1.987 12.926 1.00 98.62 121 ASN A N 1
ATOM 921 C CA . ASN A 1 121 ? 0.176 -1.382 14.217 1.00 98.62 121 ASN A CA 1
ATOM 922 C C . ASN A 1 121 ? -0.214 0.102 14.320 1.00 98.62 121 ASN A C 1
ATOM 924 O O . ASN A 1 121 ? 0.022 0.719 15.358 1.00 98.62 121 ASN A O 1
ATOM 928 N N . HIS A 1 122 ? -0.820 0.680 13.280 1.00 98.56 122 HIS A N 1
ATOM 929 C CA . HIS A 1 122 ? -1.267 2.068 13.303 1.00 98.56 122 HIS A CA 1
ATOM 930 C C . HIS A 1 122 ? -2.297 2.288 14.435 1.00 98.56 122 HIS A C 1
ATOM 932 O O . HI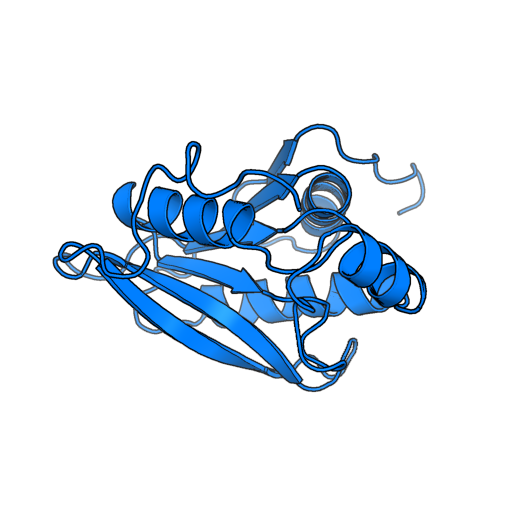S A 1 122 ? -3.182 1.445 14.614 1.00 98.56 122 HIS A O 1
ATOM 938 N N . PRO A 1 123 ? -2.243 3.400 15.198 1.00 97.94 123 PRO A N 1
ATOM 939 C CA . PRO A 1 123 ? -3.116 3.627 16.357 1.00 97.94 123 PRO A CA 1
ATOM 940 C C . PRO A 1 123 ? -4.611 3.558 16.022 1.00 97.94 123 PRO A C 1
ATOM 942 O O . PRO A 1 123 ? -5.390 3.027 16.816 1.00 97.94 123 PRO A O 1
ATOM 945 N N . ASP A 1 124 ? -4.988 4.008 14.825 1.00 98.12 124 ASP A N 1
ATOM 946 C CA . ASP A 1 124 ? -6.364 3.953 14.318 1.00 98.12 124 ASP A CA 1
ATOM 947 C C . ASP A 1 124 ? -6.747 2.627 13.647 1.00 98.12 124 ASP A C 1
ATOM 949 O O . ASP A 1 124 ? -7.893 2.457 13.235 1.00 98.12 124 ASP A O 1
ATOM 953 N N . CYS A 1 125 ? -5.816 1.679 13.520 1.00 98.56 125 CYS A N 1
ATOM 954 C CA . CYS A 1 125 ? -6.080 0.372 12.934 1.00 98.56 125 CYS A CA 1
ATOM 955 C C . CYS A 1 125 ? -6.434 -0.654 14.019 1.00 98.56 125 CYS A C 1
ATOM 957 O O . CYS A 1 125 ? -5.811 -0.732 15.077 1.00 98.56 125 CYS A O 1
ATOM 959 N N . THR A 1 126 ? -7.423 -1.503 13.746 1.00 98.62 126 THR A N 1
ATOM 960 C CA . THR A 1 126 ? -7.822 -2.622 14.623 1.00 98.62 126 THR A CA 1
ATOM 961 C C . THR A 1 126 ? -6.784 -3.746 14.699 1.00 98.62 126 THR A C 1
ATOM 963 O O . THR A 1 126 ? -6.973 -4.697 15.454 1.00 98.62 126 THR A O 1
ATOM 966 N N . GLY A 1 127 ? -5.728 -3.696 13.883 1.00 98.44 127 GLY A N 1
ATOM 967 C CA . GLY A 1 127 ? -4.788 -4.801 13.685 1.00 98.44 127 GLY A CA 1
ATOM 968 C C . GLY A 1 127 ? -5.258 -5.855 12.679 1.00 98.44 127 GLY A C 1
ATOM 969 O O . GLY A 1 127 ? -4.530 -6.806 12.397 1.00 98.44 127 GLY A O 1
ATOM 970 N N . LYS A 1 128 ? -6.458 -5.703 12.104 1.00 98.81 128 LYS A N 1
ATOM 971 C CA . LYS A 1 128 ? -6.921 -6.510 10.968 1.00 98.81 128 LYS A CA 1
ATOM 972 C C . LYS A 1 128 ? -6.619 -5.763 9.680 1.00 98.81 128 LYS A C 1
ATOM 974 O O . LYS A 1 128 ? -7.145 -4.672 9.484 1.00 98.81 128 LYS A O 1
ATOM 979 N N . VAL A 1 129 ? -5.810 -6.360 8.809 1.00 98.88 129 VAL A N 1
ATOM 980 C CA . VAL A 1 129 ? -5.409 -5.750 7.537 1.00 98.88 129 VAL A CA 1
ATOM 981 C C . VAL A 1 129 ? -5.639 -6.730 6.393 1.00 98.88 129 VAL A C 1
ATOM 983 O O . VAL A 1 129 ? -5.262 -7.900 6.490 1.00 98.88 129 VAL A O 1
ATOM 986 N N . GLY A 1 130 ? -6.273 -6.249 5.326 1.00 98.81 130 GLY A N 1
ATOM 987 C CA . GLY A 1 130 ? -6.329 -6.911 4.023 1.00 98.81 130 GLY A CA 1
ATOM 988 C C . GLY A 1 130 ? -5.482 -6.170 2.988 1.00 98.81 130 GLY A C 1
ATOM 989 O O . GLY A 1 130 ? -5.037 -5.048 3.229 1.00 98.81 130 GLY A O 1
ATOM 990 N N . GLY A 1 131 ? -5.262 -6.795 1.835 1.00 98.56 131 GLY A N 1
ATOM 991 C CA . GLY A 1 131 ? -4.533 -6.202 0.716 1.00 98.56 131 GLY A CA 1
ATOM 992 C C . GLY A 1 131 ? -5.323 -6.280 -0.585 1.00 98.56 131 GLY A C 1
ATOM 993 O O . GLY A 1 131 ? -5.939 -7.304 -0.880 1.00 98.56 131 GLY A O 1
ATOM 994 N N . VAL A 1 132 ? -5.274 -5.210 -1.371 1.00 98.81 132 VAL A N 1
ATOM 995 C CA . VAL A 1 132 ? -5.757 -5.167 -2.755 1.00 98.81 132 VAL A CA 1
ATOM 996 C C . VAL A 1 132 ? -4.627 -4.690 -3.652 1.00 98.81 132 VAL A C 1
ATOM 998 O O . VAL A 1 132 ? -3.872 -3.793 -3.278 1.00 98.81 132 VAL A O 1
ATOM 1001 N N . GLY A 1 133 ? -4.498 -5.271 -4.838 1.00 98.44 133 GLY A N 1
ATOM 1002 C CA . GLY A 1 133 ? -3.417 -4.904 -5.740 1.00 98.44 133 GLY A CA 1
ATOM 1003 C C . GLY A 1 133 ? -3.735 -5.165 -7.199 1.00 98.44 133 GLY A C 1
ATOM 1004 O O . GLY A 1 133 ? -4.484 -6.080 -7.531 1.00 98.44 133 GLY A O 1
ATOM 1005 N N . PHE A 1 134 ? -3.132 -4.360 -8.072 1.00 98.19 134 PHE A N 1
ATOM 1006 C CA . PHE A 1 134 ? -3.423 -4.337 -9.505 1.00 98.19 134 PHE A CA 1
ATOM 1007 C C . PHE A 1 134 ? -2.161 -4.647 -10.315 1.00 98.19 134 PHE A C 1
ATOM 1009 O O . PHE A 1 134 ? -1.110 -4.054 -10.072 1.00 98.19 134 PHE A O 1
ATOM 1016 N N . CYS A 1 135 ? -2.235 -5.556 -11.293 1.00 97.12 135 CYS A N 1
ATOM 1017 C CA . CYS A 1 135 ? -1.089 -5.952 -12.127 1.00 97.12 135 CYS A CA 1
ATOM 1018 C C . CYS A 1 135 ? 0.098 -6.445 -11.267 1.00 97.12 135 CYS A C 1
ATOM 1020 O O . CYS A 1 135 ? -0.009 -7.479 -10.606 1.00 97.12 135 CYS A O 1
ATOM 1022 N N . PHE A 1 136 ? 1.214 -5.705 -11.220 1.00 98.12 136 PHE A N 1
ATOM 1023 C CA . PHE A 1 136 ? 2.317 -5.946 -10.280 1.00 98.12 136 PHE A CA 1
ATOM 1024 C C . PHE A 1 136 ? 1.808 -6.076 -8.838 1.00 98.12 136 PHE A C 1
ATOM 1026 O O . PHE A 1 136 ? 2.1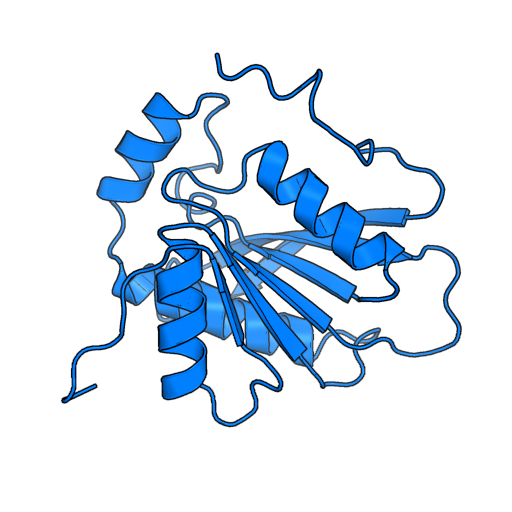70 -7.025 -8.144 1.00 98.12 136 PHE A O 1
ATOM 1033 N N . GLY A 1 137 ? 0.902 -5.191 -8.422 1.00 98.38 137 GLY A N 1
ATOM 1034 C CA . GLY A 1 137 ? 0.288 -5.247 -7.107 1.00 98.38 137 GLY A CA 1
ATOM 1035 C C . GLY A 1 137 ? -0.562 -6.491 -6.886 1.00 98.38 137 GLY A C 1
ATOM 1036 O O . GLY A 1 137 ? -0.609 -6.988 -5.768 1.00 98.38 137 GLY A O 1
ATOM 1037 N N . GLY A 1 138 ? -1.166 -7.058 -7.933 1.00 98.25 138 GLY A N 1
ATOM 1038 C CA . GLY A 1 138 ? -1.891 -8.324 -7.821 1.00 98.25 138 GLY A CA 1
ATOM 1039 C C . GLY A 1 138 ? -0.952 -9.490 -7.495 1.00 98.25 138 GLY A C 1
ATOM 1040 O O . GLY A 1 138 ? -1.282 -10.333 -6.665 1.00 98.25 138 GLY A O 1
ATOM 1041 N N . TRP A 1 139 ? 0.259 -9.500 -8.068 1.00 98.31 139 TRP A N 1
ATOM 1042 C CA . TRP A 1 139 ? 1.289 -10.460 -7.653 1.00 98.31 139 TRP A CA 1
ATOM 1043 C C . TRP A 1 139 ? 1.733 -10.230 -6.208 1.00 98.31 139 TRP A C 1
ATOM 1045 O O . TRP A 1 139 ? 1.854 -11.192 -5.458 1.00 98.31 139 TRP A O 1
ATOM 1055 N N . ILE A 1 140 ? 1.928 -8.975 -5.788 1.00 98.62 140 ILE A N 1
ATOM 1056 C CA . ILE A 1 140 ? 2.242 -8.661 -4.387 1.00 98.62 140 ILE A CA 1
ATOM 1057 C C . ILE A 1 140 ? 1.142 -9.184 -3.457 1.00 98.62 140 ILE A C 1
ATOM 1059 O O . ILE A 1 140 ? 1.458 -9.849 -2.478 1.00 98.62 140 ILE A O 1
ATOM 1063 N N . SER A 1 141 ? -0.137 -8.955 -3.773 1.00 98.31 141 SER A N 1
ATOM 1064 C CA . SER A 1 141 ? -1.263 -9.456 -2.974 1.00 98.31 141 SER A CA 1
ATOM 1065 C C . SER A 1 141 ? -1.237 -10.982 -2.841 1.00 98.31 141 SER A C 1
ATOM 1067 O O . SER A 1 141 ? -1.408 -11.506 -1.738 1.00 98.31 141 SER A O 1
ATOM 1069 N N . ASN A 1 142 ? -0.970 -11.700 -3.933 1.00 98.12 142 ASN A N 1
ATOM 1070 C CA . ASN A 1 142 ? -0.813 -13.153 -3.909 1.00 98.12 142 ASN A CA 1
ATOM 1071 C C . ASN A 1 142 ? 0.376 -13.597 -3.043 1.00 98.12 142 ASN A C 1
ATOM 1073 O O . ASN A 1 142 ? 0.223 -14.440 -2.162 1.00 98.12 142 ASN A O 1
ATOM 1077 N N . MET A 1 143 ? 1.552 -12.997 -3.233 1.00 98.31 143 MET A N 1
ATOM 1078 C CA . MET A 1 143 ? 2.745 -13.336 -2.451 1.00 98.31 143 MET A CA 1
ATOM 1079 C C . MET A 1 143 ? 2.593 -13.007 -0.967 1.00 98.31 143 MET A C 1
ATOM 1081 O O . MET A 1 143 ? 3.084 -13.746 -0.117 1.00 98.31 143 MET A O 1
ATOM 1085 N N . MET A 1 144 ? 1.900 -11.920 -0.630 1.00 98.19 144 MET A N 1
ATOM 1086 C CA . MET A 1 144 ? 1.585 -11.592 0.756 1.00 98.19 144 MET A CA 1
ATOM 1087 C C . MET A 1 144 ? 0.634 -12.618 1.372 1.00 98.19 144 MET A C 1
ATOM 1089 O O . MET A 1 144 ? 0.820 -12.966 2.531 1.00 98.19 144 MET A O 1
ATOM 1093 N N . ALA A 1 145 ? -0.336 -13.143 0.617 1.00 97.94 145 ALA A N 1
ATOM 1094 C CA . ALA A 1 145 ? -1.202 -14.217 1.106 1.00 97.94 145 ALA A CA 1
ATOM 1095 C C . ALA A 1 145 ? -0.412 -15.492 1.449 1.00 97.94 145 ALA A C 1
ATOM 1097 O O . ALA A 1 145 ? -0.752 -16.174 2.410 1.00 97.94 145 ALA A O 1
ATOM 1098 N N . VAL A 1 146 ? 0.665 -15.776 0.708 1.00 97.62 146 VAL A N 1
ATOM 1099 C CA . VAL A 1 146 ? 1.587 -16.886 1.003 1.00 97.62 146 VAL A CA 1
ATOM 1100 C C . VAL A 1 146 ? 2.474 -16.575 2.217 1.00 97.62 146 VAL A C 1
ATOM 1102 O O . VAL A 1 146 ? 2.622 -17.401 3.113 1.00 97.62 146 VAL A O 1
ATOM 1105 N N . LYS A 1 147 ? 3.080 -15.381 2.264 1.00 97.50 147 LYS A N 1
ATOM 1106 C CA . LYS A 1 147 ? 4.157 -15.057 3.219 1.00 97.50 147 LYS A CA 1
ATOM 1107 C C . LYS A 1 147 ? 3.708 -14.411 4.528 1.00 97.50 147 LYS A C 1
ATOM 1109 O O . LYS A 1 147 ? 4.507 -14.346 5.461 1.00 97.50 147 LYS A O 1
ATOM 1114 N N . VAL A 1 148 ? 2.482 -13.899 4.612 1.00 98.25 148 VAL A N 1
ATOM 1115 C CA . VAL A 1 148 ? 1.984 -13.133 5.764 1.00 98.25 148 VAL A CA 1
ATOM 1116 C C . VAL A 1 148 ? 0.785 -13.860 6.385 1.00 98.25 148 VAL A C 1
ATOM 1118 O O . VAL A 1 148 ? -0.354 -13.588 6.007 1.00 98.25 148 VAL A O 1
ATOM 1121 N N . PRO A 1 149 ? 1.004 -14.735 7.389 1.00 97.50 149 PRO A N 1
ATOM 1122 C CA . PRO A 1 149 ? -0.066 -15.527 8.012 1.00 97.50 149 PRO A CA 1
ATOM 1123 C C . PRO A 1 149 ? -1.195 -14.689 8.629 1.00 97.50 149 PRO A C 1
ATOM 1125 O O . PRO A 1 149 ? -2.327 -15.146 8.770 1.00 97.50 149 PRO A O 1
ATOM 1128 N N . ASP A 1 150 ? -0.889 -13.447 9.006 1.00 97.50 150 ASP A N 1
ATOM 1129 C CA . ASP A 1 150 ? -1.842 -12.538 9.637 1.00 97.50 150 ASP A CA 1
ATOM 1130 C C . ASP A 1 150 ? -2.701 -11.735 8.651 1.00 97.50 150 ASP A C 1
ATOM 1132 O O . ASP A 1 150 ? -3.638 -11.059 9.098 1.00 97.50 150 ASP A O 1
ATOM 1136 N N . LEU A 1 151 ? -2.416 -11.795 7.344 1.00 98.62 151 LEU A N 1
ATOM 1137 C CA . LEU A 1 151 ? -3.191 -11.100 6.317 1.00 98.62 151 LEU A CA 1
ATOM 1138 C C . LEU A 1 151 ? -4.626 -11.642 6.294 1.00 98.62 151 LEU A C 1
ATOM 1140 O O . LEU A 1 151 ? -4.853 -12.843 6.183 1.00 98.62 151 LEU A O 1
ATOM 1144 N N . LYS A 1 152 ? -5.618 -10.755 6.417 1.00 98.62 152 LYS A N 1
ATOM 1145 C CA . LYS A 1 152 ? -7.025 -11.166 6.580 1.00 98.62 152 LYS A CA 1
ATOM 1146 C C . LYS A 1 152 ? -7.765 -11.388 5.271 1.00 98.62 152 LYS A C 1
ATOM 1148 O O . LYS A 1 152 ? -8.742 -12.128 5.256 1.00 98.62 152 LYS A O 1
ATOM 1153 N N . ALA A 1 153 ? -7.318 -10.749 4.199 1.00 98.44 153 ALA A N 1
ATOM 1154 C CA . ALA A 1 153 ? -7.855 -10.929 2.859 1.00 98.44 153 ALA A CA 1
ATOM 1155 C C . ALA A 1 153 ? -6.816 -10.496 1.823 1.00 98.44 153 ALA A C 1
ATOM 1157 O O . ALA A 1 153 ? -6.042 -9.568 2.072 1.00 98.44 153 ALA A O 1
ATOM 1158 N N . SER A 1 154 ? -6.841 -11.140 0.659 1.00 98.12 154 SER A N 1
ATOM 1159 C CA . SER A 1 154 ? -6.040 -10.774 -0.506 1.00 98.12 154 SER A CA 1
ATOM 1160 C C . SER A 1 154 ? -6.950 -10.666 -1.724 1.00 98.12 154 SER A C 1
ATOM 1162 O O . SER A 1 154 ? -7.715 -11.588 -2.005 1.00 98.12 154 SER A O 1
ATOM 1164 N N . VAL A 1 155 ? -6.901 -9.524 -2.412 1.00 98.50 155 VAL A N 1
ATOM 1165 C CA . VAL A 1 155 ? -7.741 -9.221 -3.578 1.00 98.50 155 VAL A CA 1
ATOM 1166 C C . VAL A 1 155 ? -6.843 -8.863 -4.773 1.00 98.50 155 VAL A C 1
ATOM 1168 O O . VAL A 1 155 ? -6.573 -7.683 -5.020 1.00 98.50 155 VAL A O 1
ATOM 1171 N N . PRO A 1 156 ? -6.333 -9.869 -5.506 1.00 98.06 156 PRO A N 1
ATOM 1172 C CA . PRO A 1 156 ? -5.463 -9.657 -6.656 1.00 98.06 156 PRO A CA 1
ATOM 1173 C C . PRO A 1 156 ? -6.274 -9.359 -7.925 1.00 98.06 156 PRO A C 1
ATOM 1175 O O . PRO A 1 156 ? -7.010 -10.202 -8.436 1.00 98.06 156 PRO A O 1
ATOM 1178 N N . PHE A 1 157 ? -6.089 -8.176 -8.500 1.00 97.62 157 PHE A N 1
ATOM 1179 C CA . PHE A 1 157 ? -6.606 -7.833 -9.822 1.00 97.62 157 PHE A CA 1
ATOM 1180 C C . PHE A 1 157 ? -5.533 -8.108 -10.882 1.00 97.62 157 PHE A C 1
ATOM 1182 O O . PHE A 1 157 ? -4.495 -7.442 -10.904 1.00 97.62 157 PHE A O 1
ATOM 1189 N N . TYR A 1 158 ? -5.790 -9.098 -11.754 1.00 94.50 158 TYR A N 1
ATOM 1190 C CA . TYR A 1 158 ? -4.975 -9.438 -12.939 1.00 94.50 158 TYR A CA 1
ATOM 1191 C C . TYR A 1 158 ? -3.454 -9.498 -12.669 1.00 94.50 158 TYR A C 1
ATOM 1193 O O . TYR A 1 158 ? -2.637 -9.009 -13.451 1.00 94.50 158 TYR A O 1
ATOM 1201 N N . GLY A 1 159 ? -3.079 -10.085 -11.528 1.00 88.31 159 GLY A N 1
ATOM 1202 C CA . GLY A 1 159 ? -1.692 -10.282 -11.107 1.00 88.31 159 GLY A CA 1
ATOM 1203 C C . GLY A 1 159 ? -1.122 -11.653 -11.468 1.00 88.31 159 GLY A C 1
ATOM 1204 O O . GLY A 1 159 ? -1.856 -12.593 -11.770 1.00 88.31 159 GLY A O 1
ATOM 1205 N N . GLY A 1 160 ? 0.207 -11.765 -11.407 1.00 85.56 160 GLY A N 1
ATOM 1206 C CA . GLY A 1 160 ? 0.899 -13.051 -11.522 1.00 85.56 160 GLY A CA 1
ATOM 1207 C C . GLY A 1 160 ? 0.630 -13.953 -10.314 1.00 85.56 160 GLY A C 1
ATOM 1208 O O . GLY A 1 160 ? 0.447 -13.462 -9.197 1.00 85.56 160 GLY A O 1
ATOM 1209 N N . GLN A 1 161 ? 0.619 -15.265 -10.537 1.00 84.25 161 GLN A N 1
ATOM 1210 C CA . GLN A 1 161 ? 0.436 -16.257 -9.475 1.00 84.25 161 GLN A CA 1
ATOM 1211 C C . GLN A 1 161 ? 1.779 -16.577 -8.793 1.00 84.25 161 GLN A C 1
ATOM 1213 O O . GLN A 1 161 ? 2.819 -16.389 -9.430 1.00 84.25 161 GLN A O 1
ATOM 1218 N N . PRO A 1 162 ? 1.782 -17.019 -7.523 1.00 77.56 162 PRO A N 1
ATOM 1219 C CA . PRO A 1 162 ? 2.951 -17.649 -6.916 1.00 77.56 162 PRO A CA 1
ATOM 1220 C C . PRO A 1 162 ? 3.275 -18.960 -7.639 1.00 77.56 162 PRO A C 1
ATOM 1222 O O . PRO A 1 162 ? 2.363 -19.639 -8.122 1.00 77.56 162 PRO A O 1
ATOM 1225 N N . ASP A 1 163 ? 4.554 -19.322 -7.690 1.00 82.75 163 ASP A N 1
ATOM 1226 C CA . ASP A 1 163 ? 4.957 -20.649 -8.166 1.00 82.75 163 ASP A CA 1
ATOM 1227 C C . ASP A 1 163 ? 4.636 -21.715 -7.102 1.00 82.75 163 ASP A C 1
ATOM 1229 O O . ASP A 1 163 ? 4.485 -21.397 -5.922 1.00 82.75 163 ASP A O 1
ATOM 1233 N N . SER A 1 164 ? 4.546 -22.991 -7.499 1.00 79.94 164 SER A N 1
ATOM 1234 C CA . SER A 1 164 ? 4.184 -24.096 -6.588 1.00 79.94 164 SER A CA 1
ATOM 1235 C C . SER A 1 164 ? 5.143 -24.285 -5.411 1.00 79.94 164 SER A C 1
ATOM 1237 O O . SER A 1 164 ? 4.756 -24.865 -4.400 1.00 79.94 164 SER A O 1
ATOM 1239 N N . ASP A 1 165 ? 6.378 -23.808 -5.557 1.00 79.69 165 ASP A N 1
ATOM 1240 C CA . ASP A 1 165 ? 7.484 -24.073 -4.636 1.00 79.69 165 ASP A CA 1
ATOM 1241 C C . ASP A 1 165 ? 7.742 -22.900 -3.662 1.00 79.69 165 ASP A C 1
ATOM 1243 O O . ASP A 1 165 ? 8.769 -22.882 -2.978 1.00 79.69 165 ASP A O 1
ATOM 1247 N N . GLN A 1 166 ? 6.854 -21.893 -3.628 1.00 67.69 166 GLN A N 1
ATOM 1248 C CA . GLN A 1 166 ? 7.014 -20.636 -2.873 1.00 67.69 166 GLN A CA 1
ATOM 1249 C C . GLN A 1 166 ? 6.204 -20.532 -1.581 1.00 67.69 166 GLN A C 1
ATOM 1251 O O . GLN A 1 166 ? 5.121 -21.145 -1.484 1.00 67.69 166 GLN A O 1
#

Radius of gyration: 14.74 Å; Cα contacts (8 Å, |Δi|>4): 391; chains: 1; bounding box: 31×42×38 Å

Secondary structure (DSSP, 8-state):
----GGG-SS-TT-TTEEEEEEEEEETTTTEEEEEEEEEESS-SS-EEEEEEE--TT-S-HH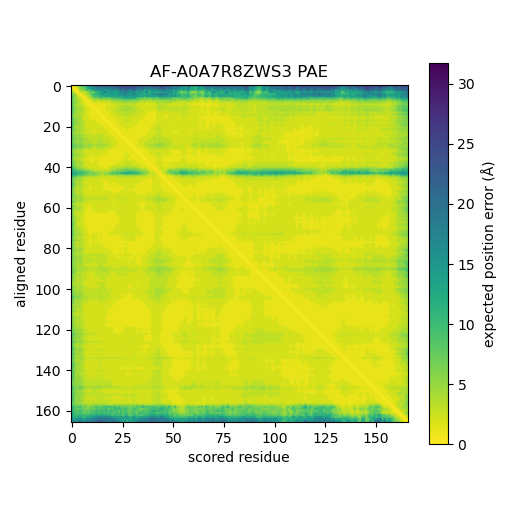HHHHHHHHHHTT-EEEEE-TTGGGTS--SSHHHHHHHHHTS-HHHHHHHHHHHHHHHHH-TTEEEEEEEEEETHHHHHHHHHHHH-TT---EEEESPPPPPTT-

Nearest PDB structures (foldseek):
  4zv9-assembly5_E  TM=9.794E-01  e=6.058E-22  Escherichia coli O157:H7
  3f67-assembly1_A  TM=7.751E-01  e=3.668E-10  Klebsiella pneumoniae subsp. pneumoniae MGH 78578
  7jiz-assembly1_B  TM=8.413E-01  e=1.753E-08  Solimonas sp. K1W22B-7
  7jka-assembly1_A  TM=8.227E-01  e=1.283E-08  Halieaceae bacterium
  4zi5-assembly1_B  TM=8.019E-01  e=1.206E-08  metagenome

Organism: NCBI:txid163714

Foldseek 3Di:
DPPCPVVQPADPPRVQKDKDKDWFALPLALGIWIWIWMAGPDDDAAFAEEEQEEALQWDDPVSNSVQNVVRVVTHGYIYITSCVSVVTRPHDRVVSNVSSVVGDLVSVLSVSVRVLVCRLPPRRHPSAYAYEYEASSLQSLQVCVVVPVRHPYGHRHNYDHDDPVD

InterPro domains:
  IPR002925 Dienelactone hydrolase [PF01738] (35-165)
  IPR029058 Alpha/Beta hydrolase fold [G3DSA:3.40.50.1820] (7-166)
  IPR029058 Alpha/Beta hydrolase fold [SSF53474] (19-160)
  IPR051049 Dienelactone hydrolase-like enzyme [PTHR46623] (25-161)

Sequence (166 aa):
MPNYQDKIQVAEDDPRLTTETTSYDSPKGGGTISGQLSMPKEKSGKLPGIL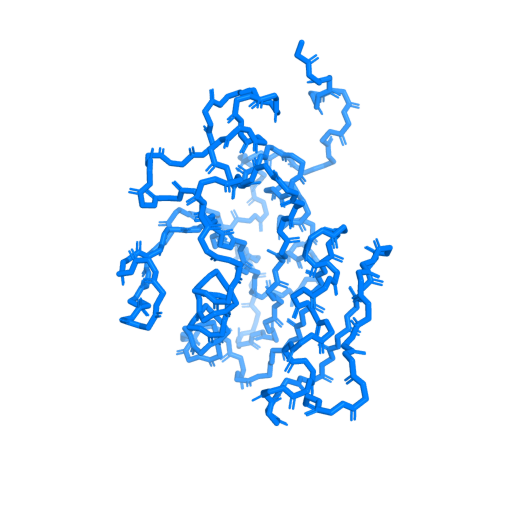VVHENRGLNPHIADVGRRAALAGFVSLSPDALSPMGGYPGTDDKGREMQRERDRNKMLEDFIAGFNYLKNHPDCTGKVGGVGFCFGGWISNMMAVKVPDLKASVPFYGGQPDSDQ

Mean predicted aligned error: 3.11 Å

pLDDT: mean 95.85, std 7.34, range [50.09, 98.94]

Solvent-accessible surface area (backbone atoms only — not comparable to full-atom values): 8642 Å² total; per-residue (Å²): 125,83,81,46,79,92,67,61,86,45,64,91,80,41,86,63,45,46,68,46,82,45,72,48,71,13,86,78,30,67,43,53,39,34,24,45,37,19,25,45,62,80,68,86,76,57,24,45,25,35,39,38,37,32,46,65,25,28,51,39,73,67,48,52,23,50,23,43,49,42,4,76,72,62,21,37,12,38,24,56,19,83,28,32,73,76,78,32,48,72,87,38,63,69,58,13,33,56,56,47,68,76,47,61,69,67,30,47,46,38,34,52,53,33,47,49,54,52,47,30,66,33,88,57,23,64,51,47,29,30,31,37,12,33,38,56,12,3,25,44,20,44,46,40,61,73,73,34,89,73,56,71,45,62,44,55,41,84,35,57,78,74,61,96,91,111